Protein AF-A0A7X7IC60-F1 (afdb_monomer_lite)

Radius of gyration: 21.08 Å; chains: 1; bounding box: 49×36×54 Å

Sequence (172 aa):
EGDYGSDLLDWDLIYDSDELTVDLAQLDYLDEALQGDSDEVIHIIARDDNGVLYHKKYYPNRDIAYVVFEAEAALEEAESLSLYNDTPADLWFLYLATDEMVHEKNFGNDLLRDGIWEMKEAFTFKVSPALVEDNQVLHLYAYDYLDNEYHKEWKVSDGWTLTFNTDDLSTQ

pLDDT: mean 79.79, std 13.1, range [35.88, 98.06]

Foldseek 3Di:
DDDPDDDQQVPHDADPPRDDDGDCVVVVVCPQQLPLPHQDWDWDWDADPVGDIFIDIDRNNPDDPDDDRDPVVQQVPFDKAKEFEQAPAKWQFKFKAFPVCVVVVNRDDTPQHRHIRGHGDMDMDGDGVVVQVVQGWMWMWTAGPVRFIFIDIDGCVVDRYYYTYPVRGDDD

Secondary structure (DSSP, 8-state):
-------SSTT----TT------GGG-GGGTTTTSTT----EEEEEE-TT-PEEEEEE-TTTS-S-----THHHHTTPPEEEEEE-SSS-EEEEEEEEHHHHHHT---S-SSTT--B-TT-EEEEEPPHHHHHTT--EEEEEEETT--EEEEEE-GGG-SEEEE-GGGB---

Structure (mmCIF, N/CA/C/O backbone):
data_AF-A0A7X7IC60-F1
#
_entry.id   AF-A0A7X7IC60-F1
#
loop_
_atom_site.group_PDB
_atom_site.id
_atom_site.type_symbol
_atom_site.label_atom_id
_atom_site.label_alt_id
_atom_site.label_comp_id
_atom_site.label_asym_id
_atom_site.label_entity_id
_atom_site.label_seq_id
_atom_site.pdbx_PDB_ins_code
_atom_site.Cartn_x
_atom_site.Cartn_y
_atom_site.Cartn_z
_atom_site.occupancy
_atom_site.B_iso_or_equiv
_atom_site.auth_seq_id
_atom_site.auth_comp_id
_atom_site.auth_asym_id
_atom_site.auth_atom_id
_atom_site.pdbx_PDB_model_num
ATOM 1 N N . GLU A 1 1 ? 8.340 -22.092 -25.909 1.00 35.88 1 GLU A N 1
ATOM 2 C CA . GLU A 1 1 ? 8.649 -21.055 -24.908 1.00 35.88 1 GLU A CA 1
ATOM 3 C C . GLU A 1 1 ? 9.720 -20.158 -25.503 1.00 35.88 1 GLU A C 1
ATOM 5 O O . GLU A 1 1 ? 10.547 -20.671 -26.251 1.00 35.88 1 GLU A O 1
ATOM 10 N N . GLY A 1 2 ? 9.598 -18.842 -25.330 1.00 37.34 2 GLY A N 1
ATOM 11 C CA . GLY A 1 2 ? 10.554 -17.874 -25.873 1.00 37.34 2 GLY A CA 1
ATOM 12 C C . GLY A 1 2 ? 11.778 -17.764 -24.970 1.00 37.34 2 GLY A C 1
ATOM 13 O O . GLY A 1 2 ? 11.648 -17.893 -23.758 1.00 37.34 2 GLY A O 1
ATOM 14 N N . ASP A 1 3 ? 12.944 -17.563 -25.573 1.00 54.53 3 ASP A N 1
ATOM 15 C CA . ASP A 1 3 ? 14.186 -17.240 -24.873 1.00 54.53 3 ASP A CA 1
ATOM 16 C C . ASP A 1 3 ? 14.167 -15.742 -24.516 1.00 54.53 3 ASP A C 1
ATOM 18 O O . ASP A 1 3 ? 13.967 -14.909 -25.405 1.00 54.53 3 ASP A O 1
ATOM 22 N N . TYR A 1 4 ? 14.287 -15.408 -23.227 1.00 60.25 4 TYR A N 1
ATOM 23 C CA . TYR A 1 4 ? 14.265 -14.027 -22.719 1.00 60.25 4 TYR A CA 1
ATOM 24 C C . TYR A 1 4 ? 15.668 -13.399 -22.629 1.00 60.25 4 TYR A C 1
ATOM 26 O O . TYR A 1 4 ? 15.793 -12.264 -22.172 1.00 60.25 4 TYR A O 1
ATOM 34 N N . GLY A 1 5 ? 16.708 -14.098 -23.099 1.00 70.50 5 GLY A N 1
ATOM 35 C CA . GLY A 1 5 ? 18.098 -13.654 -23.007 1.00 70.50 5 GLY A CA 1
ATOM 36 C C . GLY A 1 5 ? 18.781 -14.134 -21.725 1.00 70.50 5 GLY A C 1
ATOM 37 O O . GLY A 1 5 ? 18.382 -15.140 -21.140 1.00 70.50 5 GLY A O 1
ATOM 38 N N . SER A 1 6 ? 19.843 -13.438 -21.306 1.00 75.56 6 SER A N 1
ATOM 39 C CA . SER A 1 6 ? 20.612 -13.818 -20.116 1.00 75.56 6 SER A CA 1
ATOM 40 C C . SER A 1 6 ? 19.859 -13.543 -18.819 1.00 75.56 6 SER A C 1
ATOM 42 O O . SER A 1 6 ? 19.319 -12.454 -18.624 1.00 75.56 6 SER A O 1
ATOM 44 N N . ASP A 1 7 ? 19.905 -14.514 -17.910 1.00 75.81 7 ASP A N 1
ATOM 45 C CA . ASP A 1 7 ? 19.483 -14.339 -16.526 1.00 75.81 7 ASP A CA 1
ATOM 46 C C . ASP A 1 7 ? 20.496 -13.452 -15.787 1.00 75.81 7 ASP A C 1
ATOM 48 O O . ASP A 1 7 ? 21.680 -13.782 -15.705 1.00 75.81 7 ASP A O 1
ATOM 52 N N . LEU A 1 8 ? 20.029 -12.298 -15.309 1.00 79.56 8 LEU A N 1
ATOM 53 C CA . LEU A 1 8 ? 20.846 -11.312 -14.596 1.00 79.56 8 LEU A CA 1
ATOM 54 C C . LEU A 1 8 ? 20.832 -11.516 -13.077 1.00 79.56 8 LEU A C 1
ATOM 56 O O . LEU A 1 8 ? 21.622 -10.880 -12.383 1.00 79.56 8 LEU A O 1
ATOM 60 N N . LEU A 1 9 ? 19.922 -12.355 -12.575 1.00 74.62 9 LEU A N 1
ATOM 61 C CA . LEU A 1 9 ? 19.774 -12.674 -11.158 1.00 74.62 9 LEU A CA 1
ATOM 62 C C . LEU A 1 9 ? 20.496 -13.976 -10.802 1.00 74.62 9 LEU A C 1
ATOM 64 O O . LEU A 1 9 ? 20.958 -14.126 -9.677 1.00 74.62 9 LEU A O 1
ATOM 68 N N . ASP A 1 10 ? 20.612 -14.905 -11.755 1.00 73.94 10 ASP A N 1
ATOM 69 C CA . ASP A 1 10 ? 21.098 -16.270 -11.527 1.00 73.94 10 ASP A CA 1
ATOM 70 C C . ASP A 1 10 ? 20.309 -16.944 -10.389 1.00 73.94 10 ASP A C 1
ATOM 72 O O . ASP A 1 10 ? 19.211 -17.455 -10.608 1.00 73.94 10 ASP A O 1
ATOM 76 N N . TRP A 1 11 ? 20.849 -16.971 -9.165 1.00 71.88 11 TRP A N 1
ATOM 77 C CA . TRP A 1 11 ? 20.187 -17.555 -7.987 1.00 71.88 11 TRP A CA 1
ATOM 78 C C . TRP A 1 11 ? 19.744 -16.503 -6.964 1.00 71.88 11 TRP A C 1
ATOM 80 O O 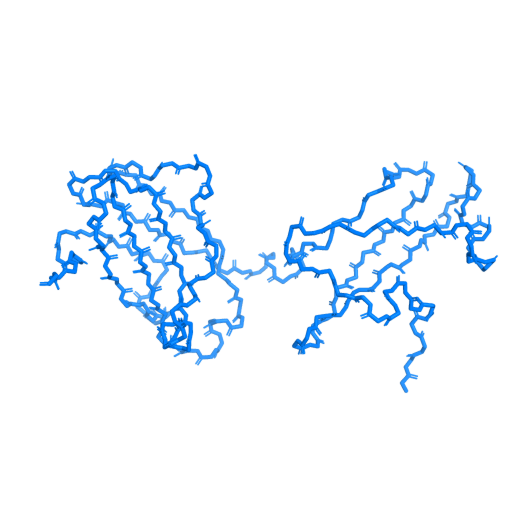. TRP A 1 11 ? 19.167 -16.862 -5.933 1.00 71.88 11 TRP A O 1
ATOM 90 N N . ASP A 1 12 ? 20.031 -15.229 -7.221 1.00 73.81 12 ASP A N 1
ATOM 91 C CA . ASP A 1 12 ? 19.692 -14.128 -6.333 1.00 73.81 12 ASP A CA 1
ATOM 92 C C . ASP A 1 12 ? 18.219 -13.724 -6.489 1.00 73.81 12 ASP A C 1
ATOM 94 O O . ASP A 1 12 ? 17.603 -13.851 -7.547 1.00 73.81 12 ASP A O 1
ATOM 98 N N . LEU A 1 13 ? 17.641 -13.221 -5.399 1.00 76.88 13 LEU A N 1
ATOM 99 C CA . LEU A 1 13 ? 16.302 -12.644 -5.371 1.00 76.88 13 LEU A CA 1
ATOM 100 C C . LEU A 1 13 ? 16.423 -11.202 -4.881 1.00 76.88 13 LEU A C 1
ATOM 102 O O . LEU A 1 13 ? 17.088 -10.955 -3.875 1.00 76.88 13 LEU A O 1
ATOM 106 N N . ILE A 1 14 ? 15.781 -10.265 -5.576 1.00 77.94 14 ILE A N 1
ATOM 107 C CA . ILE A 1 14 ? 15.690 -8.871 -5.134 1.00 77.94 14 ILE A CA 1
ATOM 108 C C . ILE A 1 14 ? 14.391 -8.736 -4.340 1.00 77.94 14 ILE A C 1
ATOM 110 O O . ILE A 1 14 ? 13.312 -8.936 -4.900 1.00 77.94 14 ILE A O 1
ATOM 114 N N . TYR A 1 15 ? 14.493 -8.445 -3.044 1.00 71.94 15 TYR A N 1
ATOM 115 C CA . TYR A 1 15 ? 13.325 -8.175 -2.205 1.00 71.94 15 TYR A CA 1
ATOM 116 C C . TYR A 1 15 ? 12.860 -6.722 -2.366 1.00 71.94 15 TYR A C 1
ATOM 118 O O . TYR A 1 15 ? 13.542 -5.892 -2.967 1.00 71.94 15 TYR A O 1
ATOM 126 N N . ASP A 1 16 ? 11.675 -6.405 -1.843 1.00 71.50 16 ASP A N 1
ATOM 127 C CA . ASP A 1 16 ? 11.174 -5.029 -1.847 1.00 71.50 16 ASP A CA 1
ATOM 128 C C . ASP A 1 16 ? 12.200 -4.073 -1.218 1.00 71.50 16 ASP A C 1
ATOM 130 O O . ASP A 1 16 ? 12.785 -4.378 -0.178 1.00 71.50 16 ASP A O 1
ATOM 134 N N . SER A 1 17 ? 12.414 -2.921 -1.856 1.00 65.38 17 SER A N 1
ATOM 135 C CA . SER A 1 17 ? 13.440 -1.914 -1.526 1.00 65.38 17 SER A CA 1
ATOM 136 C C . SER A 1 17 ? 14.918 -2.340 -1.621 1.00 65.38 17 SER A C 1
ATOM 138 O O . SER A 1 17 ? 15.788 -1.500 -1.377 1.00 65.38 17 SER A O 1
ATOM 140 N N . ASP A 1 18 ? 15.221 -3.578 -2.027 1.00 78.75 18 ASP A N 1
ATOM 141 C CA . ASP A 1 18 ? 16.594 -3.999 -2.320 1.00 78.75 18 ASP A CA 1
ATOM 142 C C . ASP A 1 18 ? 17.035 -3.558 -3.723 1.00 78.75 18 ASP A C 1
ATOM 144 O O . ASP A 1 18 ? 16.238 -3.356 -4.643 1.00 78.75 18 ASP A O 1
ATOM 148 N N . GLU A 1 19 ? 18.350 -3.448 -3.904 1.00 81.38 19 GLU A N 1
ATOM 149 C CA . GLU A 1 19 ? 18.969 -3.087 -5.175 1.00 81.38 19 GLU A CA 1
ATOM 150 C C . GLU A 1 19 ? 19.996 -4.141 -5.586 1.00 81.38 19 GLU A C 1
ATOM 152 O O . GLU A 1 19 ? 20.824 -4.576 -4.782 1.00 81.38 19 GLU A O 1
ATOM 157 N N . LEU A 1 20 ? 20.002 -4.495 -6.872 1.00 84.94 20 LEU A N 1
ATOM 158 C CA . LEU A 1 20 ? 21.065 -5.289 -7.479 1.00 84.94 20 LEU A CA 1
ATOM 159 C C . LEU A 1 20 ? 21.813 -4.449 -8.510 1.00 84.94 20 LEU A C 1
ATOM 161 O O . LEU A 1 20 ? 21.219 -3.886 -9.429 1.00 84.94 20 LEU A O 1
ATOM 165 N N . THR A 1 21 ? 23.139 -4.396 -8.387 1.00 86.06 21 THR A N 1
ATOM 166 C CA . THR A 1 21 ? 23.997 -3.802 -9.417 1.00 86.06 21 THR A CA 1
ATOM 167 C C . THR A 1 21 ? 24.430 -4.880 -10.400 1.00 86.06 21 THR A C 1
ATOM 169 O O . THR A 1 21 ? 25.088 -5.840 -10.009 1.00 86.06 21 THR A O 1
ATOM 172 N N . VAL A 1 22 ? 24.115 -4.685 -11.679 1.00 81.88 22 VAL A N 1
ATOM 173 C CA . VAL A 1 22 ? 24.504 -5.589 -12.768 1.00 81.88 22 VAL A CA 1
ATOM 174 C C . VAL A 1 22 ? 25.490 -4.879 -13.688 1.00 81.88 22 VAL A C 1
ATOM 176 O O . VAL A 1 22 ? 25.263 -3.742 -14.103 1.00 81.88 22 VAL A O 1
ATOM 179 N N . ASP A 1 23 ? 26.581 -5.558 -14.032 1.00 85.31 23 ASP A N 1
ATOM 180 C CA . ASP A 1 23 ? 27.558 -5.066 -15.000 1.00 85.31 23 ASP A CA 1
ATOM 181 C C . ASP A 1 23 ? 27.179 -5.523 -16.416 1.00 85.31 23 ASP A C 1
ATOM 183 O O . ASP A 1 23 ? 27.566 -6.602 -16.870 1.00 85.31 23 ASP A O 1
ATOM 187 N N . LEU A 1 24 ? 26.396 -4.697 -17.119 1.00 80.25 24 LEU A N 1
ATOM 188 C CA . LEU A 1 24 ? 25.923 -5.006 -18.474 1.00 80.25 24 LEU A CA 1
ATOM 189 C C . LEU A 1 24 ? 27.067 -5.168 -19.488 1.00 80.25 24 LEU A C 1
ATOM 191 O O . LEU A 1 24 ? 26.867 -5.814 -20.512 1.00 80.25 24 LEU A O 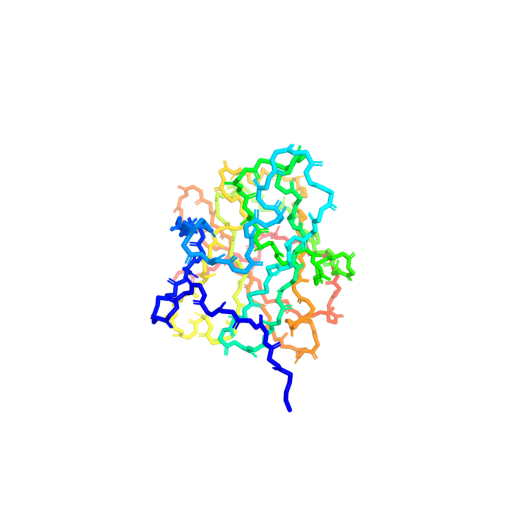1
ATOM 195 N N . ALA A 1 25 ? 28.263 -4.636 -19.208 1.00 82.44 25 ALA A N 1
ATOM 196 C CA . ALA A 1 25 ? 29.423 -4.774 -20.089 1.00 82.44 25 ALA A CA 1
ATOM 197 C C . ALA A 1 25 ? 30.005 -6.200 -20.111 1.00 82.44 25 ALA A C 1
ATOM 199 O O . ALA A 1 25 ? 30.866 -6.495 -20.933 1.00 82.44 25 ALA A O 1
ATOM 200 N N . GLN A 1 26 ? 29.554 -7.091 -19.221 1.00 81.31 26 GLN A N 1
ATOM 201 C CA . GLN A 1 26 ? 29.911 -8.516 -19.253 1.00 81.31 26 GLN A CA 1
ATOM 202 C C . GLN A 1 26 ? 29.049 -9.325 -20.231 1.00 81.31 26 GLN A C 1
ATOM 204 O O . GLN A 1 26 ? 29.271 -10.522 -20.413 1.00 81.31 26 GLN A O 1
ATOM 209 N N . LEU A 1 27 ? 28.049 -8.690 -20.846 1.00 74.62 27 LEU A N 1
ATOM 210 C CA . LEU A 1 27 ? 27.135 -9.305 -21.794 1.00 74.62 27 LEU A CA 1
ATOM 211 C C . LEU A 1 27 ? 27.531 -8.869 -23.206 1.00 74.62 27 LEU A C 1
ATOM 213 O O . LEU A 1 27 ? 26.986 -7.899 -23.720 1.00 74.62 27 LEU A O 1
ATOM 217 N N . ASP A 1 28 ? 28.446 -9.610 -23.843 1.00 79.81 28 ASP A N 1
ATOM 218 C CA . ASP A 1 28 ? 29.034 -9.275 -25.159 1.00 79.81 28 ASP A CA 1
ATOM 219 C C . ASP A 1 28 ? 27.989 -8.914 -26.240 1.00 79.81 28 ASP A C 1
ATOM 221 O O . ASP A 1 28 ? 28.255 -8.147 -27.162 1.00 79.81 28 ASP A O 1
ATOM 225 N N . TYR A 1 29 ? 26.771 -9.459 -26.154 1.00 74.25 29 TYR A N 1
ATOM 226 C CA . TYR A 1 29 ? 25.692 -9.169 -27.106 1.00 74.25 29 TYR A CA 1
ATOM 227 C C . TYR A 1 29 ? 25.051 -7.780 -26.930 1.00 74.25 29 TYR A C 1
ATOM 229 O O . TYR A 1 29 ? 24.257 -7.378 -27.778 1.00 74.25 29 TYR A O 1
ATOM 237 N N . LEU A 1 30 ? 25.362 -7.059 -25.849 1.00 76.94 30 LEU A N 1
ATOM 238 C CA . LEU A 1 30 ? 24.922 -5.686 -25.588 1.00 76.94 30 LEU A CA 1
ATOM 239 C C . LEU A 1 30 ? 25.973 -4.640 -25.986 1.00 76.94 30 LEU A C 1
ATOM 241 O O . LEU A 1 30 ? 25.696 -3.448 -25.863 1.00 76.94 30 LEU A O 1
ATOM 245 N N . ASP A 1 31 ? 27.145 -5.050 -26.482 1.00 81.31 31 ASP A N 1
ATOM 246 C CA . ASP A 1 31 ? 28.251 -4.145 -26.824 1.00 81.31 31 ASP A CA 1
ATOM 247 C C . ASP A 1 31 ? 27.825 -3.010 -27.763 1.00 81.31 31 ASP A C 1
ATOM 249 O O . ASP A 1 31 ? 28.260 -1.875 -27.588 1.00 81.31 31 ASP A O 1
ATOM 253 N N . GLU A 1 32 ? 26.971 -3.293 -28.750 1.00 76.94 32 GLU A N 1
ATOM 254 C CA . GLU A 1 32 ? 26.455 -2.287 -29.689 1.00 76.94 32 GLU A CA 1
ATOM 255 C C . GLU A 1 32 ? 25.464 -1.325 -29.012 1.00 76.94 32 GLU A C 1
ATOM 257 O O . GLU A 1 32 ? 25.523 -0.116 -29.247 1.00 76.94 32 GLU A O 1
ATOM 262 N N . ALA A 1 33 ? 24.616 -1.818 -28.105 1.00 76.00 33 ALA A N 1
ATOM 263 C CA . ALA A 1 33 ? 23.644 -1.006 -27.374 1.00 76.00 33 ALA A CA 1
ATOM 264 C C . ALA A 1 33 ? 24.283 -0.093 -26.320 1.00 76.00 33 ALA A C 1
ATOM 266 O O . ALA A 1 33 ? 23.773 0.990 -26.040 1.00 76.00 33 ALA A O 1
ATOM 267 N N . LEU A 1 34 ? 25.411 -0.513 -25.742 1.00 81.75 34 LEU A N 1
ATOM 268 C CA . LEU A 1 34 ? 26.131 0.237 -24.711 1.00 81.75 34 LEU A CA 1
ATOM 269 C C . LEU A 1 34 ? 27.077 1.309 -25.281 1.00 81.75 34 LEU A C 1
ATOM 271 O O . LEU A 1 34 ? 27.675 2.069 -24.514 1.00 81.75 34 LEU A O 1
ATOM 275 N N . GLN A 1 35 ? 27.218 1.417 -26.609 1.00 83.50 35 GLN A N 1
ATOM 276 C CA . GLN A 1 35 ? 27.962 2.525 -27.216 1.00 83.50 35 GLN A CA 1
ATOM 277 C C . GLN A 1 35 ? 27.229 3.845 -26.960 1.00 83.50 35 GLN A C 1
ATOM 279 O O . GLN A 1 35 ? 26.024 3.956 -27.163 1.00 83.50 35 GLN A O 1
ATOM 284 N N . GLY A 1 36 ? 27.961 4.869 -26.512 1.00 72.81 36 GLY A N 1
ATOM 285 C CA . GLY A 1 36 ? 27.371 6.121 -26.017 1.00 72.81 36 GLY A CA 1
ATOM 286 C C . GLY A 1 36 ? 26.559 6.933 -27.038 1.00 72.81 36 GLY A C 1
ATOM 287 O O . GLY A 1 36 ? 25.883 7.882 -26.649 1.00 72.81 36 GLY A O 1
ATOM 288 N N . ASP A 1 37 ? 26.618 6.592 -28.325 1.00 81.31 37 ASP A N 1
ATOM 289 C CA . ASP A 1 37 ? 25.829 7.173 -29.415 1.00 81.31 37 ASP A CA 1
ATOM 290 C C . ASP A 1 37 ? 24.781 6.211 -30.009 1.00 81.31 37 ASP A C 1
ATOM 292 O O . ASP A 1 37 ? 24.057 6.597 -30.928 1.00 81.31 37 ASP A O 1
ATOM 296 N N . SER A 1 38 ? 24.653 4.995 -29.473 1.00 80.31 38 SER A N 1
ATOM 297 C CA . SER A 1 38 ? 23.691 3.989 -29.926 1.00 80.31 38 SER A CA 1
ATOM 298 C C . SER A 1 38 ? 22.266 4.326 -29.493 1.00 80.31 38 SER A C 1
ATOM 300 O O . SER A 1 38 ? 22.020 4.636 -28.332 1.00 80.31 38 SER A O 1
ATOM 302 N N . ASP A 1 39 ? 21.312 4.240 -30.423 1.00 81.06 39 ASP A N 1
ATOM 303 C CA . ASP A 1 39 ? 19.872 4.396 -30.158 1.00 81.06 39 ASP A CA 1
ATOM 304 C C . ASP A 1 39 ? 19.174 3.054 -29.860 1.00 81.06 39 ASP A C 1
ATOM 306 O O . ASP A 1 39 ? 17.940 2.976 -29.842 1.00 81.06 39 ASP A O 1
ATOM 310 N N . GLU A 1 40 ? 19.944 1.982 -29.664 1.00 77.88 40 GLU A N 1
ATOM 311 C CA . GLU A 1 40 ? 19.391 0.673 -29.340 1.00 77.88 40 GLU A CA 1
ATOM 312 C C . GLU A 1 40 ? 18.756 0.635 -27.948 1.00 77.88 40 GLU A C 1
ATOM 314 O O . GLU A 1 40 ? 19.106 1.378 -27.030 1.00 77.88 40 GLU A O 1
ATOM 319 N N . VAL A 1 41 ? 17.770 -0.251 -27.809 1.00 78.50 41 VAL A N 1
ATOM 320 C CA . VAL A 1 41 ? 16.958 -0.378 -26.602 1.00 78.50 41 VAL A CA 1
ATOM 321 C C . VAL A 1 41 ? 17.266 -1.702 -25.938 1.00 78.50 41 VAL A C 1
ATOM 323 O O . VAL A 1 41 ? 17.094 -2.759 -26.544 1.00 78.50 41 VAL A O 1
ATOM 326 N N . ILE A 1 42 ? 17.635 -1.648 -24.664 1.00 77.06 42 ILE A N 1
ATOM 327 C CA . ILE A 1 42 ? 17.767 -2.834 -23.828 1.00 77.06 42 ILE A CA 1
ATOM 328 C C . ILE A 1 42 ? 16.401 -3.113 -23.201 1.00 77.06 42 ILE A C 1
ATOM 330 O O . ILE A 1 42 ? 15.782 -2.247 -22.581 1.00 77.06 42 ILE A O 1
ATOM 334 N N . HIS A 1 43 ? 15.897 -4.327 -23.397 1.00 76.19 43 HIS A N 1
ATOM 335 C CA . HIS A 1 43 ? 14.651 -4.784 -22.794 1.00 76.19 43 HIS A CA 1
ATOM 336 C C . HIS A 1 43 ? 14.985 -5.570 -21.530 1.00 76.19 43 HIS A C 1
ATOM 338 O O . HIS A 1 43 ? 15.588 -6.634 -21.621 1.00 76.19 43 HIS A O 1
ATOM 344 N N . ILE A 1 44 ? 14.583 -5.057 -20.370 1.00 77.69 44 ILE A N 1
ATOM 345 C CA . ILE A 1 44 ? 14.789 -5.729 -19.086 1.00 77.69 44 ILE A CA 1
ATOM 346 C C . ILE A 1 44 ? 13.451 -6.309 -18.642 1.00 77.69 44 ILE A C 1
ATOM 348 O O . ILE A 1 44 ? 12.435 -5.606 -18.616 1.00 77.69 44 ILE A O 1
ATOM 352 N N . ILE A 1 45 ? 13.449 -7.605 -18.349 1.00 73.00 45 ILE A N 1
ATOM 353 C CA . ILE A 1 45 ? 12.270 -8.356 -17.929 1.00 73.00 45 ILE A CA 1
ATOM 354 C C . ILE A 1 45 ? 12.546 -8.903 -16.533 1.00 73.00 45 ILE A C 1
ATOM 356 O O . ILE A 1 45 ? 13.579 -9.531 -16.323 1.00 73.00 45 ILE A O 1
ATOM 360 N N . ALA A 1 46 ? 11.627 -8.676 -15.601 1.00 78.75 46 ALA A N 1
ATOM 361 C CA . ALA A 1 46 ? 11.653 -9.286 -14.276 1.00 78.75 46 ALA A CA 1
ATOM 362 C C . ALA A 1 46 ? 10.429 -10.188 -14.105 1.00 78.75 46 ALA A C 1
ATOM 364 O O . ALA A 1 46 ? 9.384 -9.945 -14.712 1.00 78.75 46 ALA A O 1
ATOM 365 N N . ARG A 1 47 ? 10.560 -11.237 -13.294 1.00 72.81 47 ARG A N 1
ATOM 366 C CA . ARG A 1 47 ? 9.471 -12.155 -12.963 1.00 72.81 47 ARG A CA 1
ATOM 367 C C . ARG A 1 47 ? 9.407 -12.327 -11.454 1.00 72.81 47 ARG A C 1
ATOM 369 O O . ARG A 1 47 ? 10.432 -12.642 -10.861 1.00 72.81 47 ARG A O 1
ATOM 376 N N . ASP A 1 48 ? 8.232 -12.145 -10.867 1.00 78.38 48 ASP A N 1
ATOM 377 C CA . ASP A 1 48 ? 8.038 -12.430 -9.444 1.00 78.38 48 ASP A CA 1
ATOM 378 C C . ASP A 1 48 ? 7.739 -13.920 -9.180 1.00 78.38 48 ASP A C 1
ATOM 380 O O . ASP A 1 48 ? 7.606 -14.744 -10.097 1.00 78.38 48 ASP A O 1
ATOM 384 N N . ASP A 1 49 ? 7.649 -14.273 -7.902 1.00 74.12 49 ASP A N 1
ATOM 385 C CA . ASP A 1 49 ? 7.326 -15.616 -7.413 1.00 74.12 49 ASP A CA 1
ATOM 386 C C . ASP A 1 49 ? 5.912 -16.083 -7.806 1.00 74.12 49 ASP A C 1
ATOM 388 O O . ASP A 1 49 ? 5.689 -17.279 -8.018 1.00 74.12 49 ASP A O 1
ATOM 392 N N . ASN A 1 50 ? 4.987 -15.144 -8.007 1.00 70.25 50 ASN A N 1
ATOM 393 C CA . ASN A 1 50 ? 3.634 -15.378 -8.518 1.00 70.25 50 ASN A CA 1
ATOM 394 C C . ASN A 1 50 ? 3.584 -15.557 -10.047 1.00 70.25 50 ASN A C 1
ATOM 396 O O . ASN A 1 50 ? 2.563 -15.955 -10.614 1.00 70.25 50 ASN A O 1
ATOM 400 N N . GLY A 1 51 ? 4.699 -15.316 -10.736 1.00 64.38 51 GLY A N 1
ATOM 401 C CA . GLY A 1 51 ? 4.837 -15.437 -12.179 1.00 64.38 51 GLY A CA 1
ATOM 402 C C . GLY A 1 51 ? 4.361 -14.233 -12.990 1.00 64.38 51 GLY A C 1
ATOM 403 O O . GLY A 1 51 ? 4.241 -14.355 -14.213 1.00 64.38 51 GLY A O 1
ATOM 404 N N . VAL A 1 52 ? 4.133 -13.091 -12.347 1.00 68.19 52 VAL A N 1
ATOM 405 C CA . VAL A 1 52 ? 3.910 -11.798 -12.997 1.00 68.19 52 VAL A CA 1
ATOM 406 C C . VAL A 1 52 ? 5.197 -11.363 -13.686 1.00 68.19 52 VAL A C 1
ATOM 408 O O . VAL A 1 52 ? 6.285 -11.451 -13.123 1.00 68.19 52 VAL A O 1
ATOM 411 N N . LEU A 1 53 ? 5.071 -10.901 -14.930 1.00 63.34 53 LEU A N 1
ATOM 412 C CA . LEU A 1 53 ? 6.183 -10.379 -15.716 1.00 63.34 53 LEU A CA 1
ATOM 413 C C . LEU A 1 53 ? 6.141 -8.856 -15.731 1.00 63.34 53 LEU A C 1
ATOM 415 O O . LEU A 1 53 ? 5.148 -8.254 -16.137 1.00 63.34 53 LEU A O 1
ATOM 419 N N . TYR A 1 54 ? 7.262 -8.247 -15.381 1.00 70.75 54 TYR A N 1
ATOM 420 C CA . TYR A 1 54 ? 7.504 -6.822 -15.511 1.00 70.75 54 TYR A CA 1
ATOM 421 C C . TYR A 1 54 ? 8.417 -6.593 -16.707 1.00 70.75 54 TYR A C 1
ATOM 423 O O . TYR A 1 54 ? 9.373 -7.336 -16.917 1.00 70.75 54 TYR A O 1
ATOM 431 N N . HIS A 1 55 ? 8.143 -5.560 -17.501 1.00 75.06 55 HIS A N 1
ATOM 432 C CA . HIS A 1 55 ? 8.956 -5.206 -18.662 1.00 75.06 55 HIS A CA 1
ATOM 433 C C . HIS A 1 55 ? 9.287 -3.720 -18.639 1.00 75.06 55 HIS A C 1
ATOM 435 O O . HIS A 1 55 ? 8.395 -2.878 -18.552 1.00 75.06 55 HIS A O 1
ATOM 441 N N . LYS A 1 56 ? 10.574 -3.398 -18.764 1.00 76.31 56 LYS A N 1
ATOM 442 C CA . LYS A 1 56 ? 11.057 -2.025 -18.879 1.00 76.31 56 LYS A CA 1
ATOM 443 C C . LYS A 1 56 ? 12.008 -1.900 -20.062 1.00 76.31 56 LYS A C 1
ATOM 445 O O . LYS A 1 56 ? 12.770 -2.813 -20.382 1.00 76.31 56 LYS A O 1
ATOM 450 N N . LYS A 1 57 ? 11.926 -0.764 -20.749 1.00 80.88 57 LYS A N 1
ATOM 451 C CA . LYS A 1 57 ? 12.880 -0.372 -21.789 1.00 80.88 57 LYS A CA 1
ATOM 452 C C . LYS A 1 57 ? 13.918 0.540 -21.155 1.00 80.88 57 LYS A C 1
ATOM 454 O O . LYS A 1 57 ? 13.532 1.483 -20.471 1.00 80.88 57 LYS A O 1
ATOM 459 N N . TYR A 1 58 ? 15.185 0.253 -21.405 1.00 80.25 58 TYR A N 1
ATOM 460 C CA . TYR A 1 58 ? 16.324 1.048 -20.976 1.00 80.25 58 TYR A CA 1
ATOM 461 C C . TYR A 1 58 ? 17.088 1.538 -22.209 1.00 80.25 58 TYR A C 1
ATOM 463 O O . TYR A 1 58 ? 17.412 0.742 -23.094 1.00 80.25 58 TYR A O 1
ATOM 471 N N . TYR A 1 59 ? 17.337 2.844 -22.277 1.00 86.19 59 TYR A N 1
ATOM 472 C CA . TYR A 1 59 ? 18.060 3.512 -23.359 1.00 86.19 59 TYR A CA 1
ATOM 473 C C . TYR A 1 59 ? 19.425 3.982 -22.833 1.00 86.19 59 TYR A C 1
ATOM 475 O O . TYR A 1 59 ? 19.494 5.054 -22.227 1.00 86.19 59 TYR A O 1
ATOM 483 N N . PRO A 1 60 ? 20.524 3.236 -23.057 1.00 83.62 60 PRO A N 1
ATOM 484 C CA . PRO A 1 60 ? 21.823 3.521 -22.434 1.00 83.62 60 PRO A CA 1
ATOM 485 C C . PRO A 1 60 ? 22.365 4.931 -22.699 1.00 83.62 60 PRO A C 1
ATOM 487 O O . PRO A 1 60 ? 23.049 5.508 -21.857 1.00 83.62 60 PRO A O 1
ATOM 490 N N . ASN A 1 61 ? 22.037 5.511 -23.857 1.00 84.12 61 ASN A N 1
ATOM 491 C CA . ASN A 1 61 ? 22.484 6.847 -24.254 1.00 84.12 61 ASN A CA 1
ATOM 492 C C . ASN A 1 61 ? 21.631 8.004 -23.689 1.00 84.12 61 ASN A C 1
ATOM 494 O O . ASN A 1 61 ? 21.997 9.170 -23.861 1.00 84.12 61 ASN A O 1
ATOM 498 N N . ARG A 1 62 ? 20.487 7.715 -23.055 1.00 82.94 62 ARG A N 1
ATOM 499 C CA . ARG A 1 62 ? 19.500 8.715 -22.594 1.00 82.94 62 ARG A CA 1
ATOM 500 C C . ARG A 1 62 ? 19.142 8.573 -21.120 1.00 82.94 62 ARG A C 1
ATOM 502 O O . ARG A 1 62 ? 18.939 9.587 -20.453 1.00 82.94 62 ARG A O 1
ATOM 509 N N . ASP A 1 63 ? 19.048 7.344 -20.634 1.00 82.62 63 ASP A N 1
ATOM 510 C CA . ASP A 1 63 ? 18.559 7.030 -19.301 1.00 82.62 63 ASP A CA 1
ATOM 511 C C . ASP A 1 63 ? 19.704 6.986 -18.286 1.00 82.62 63 ASP A C 1
ATOM 513 O O . ASP A 1 63 ? 20.834 6.590 -18.582 1.00 82.62 63 ASP A O 1
ATOM 517 N N . ILE A 1 64 ? 19.398 7.349 -17.041 1.00 80.75 64 ILE A N 1
ATOM 518 C CA . ILE A 1 64 ? 20.292 7.069 -15.915 1.00 80.75 64 ILE A CA 1
ATOM 519 C C . ILE A 1 64 ? 20.426 5.550 -15.736 1.00 80.75 64 ILE A C 1
ATOM 521 O O . ILE A 1 64 ? 19.461 4.823 -15.955 1.00 80.75 64 ILE A O 1
ATOM 525 N N . ALA A 1 65 ? 21.604 5.061 -15.335 1.00 81.31 65 ALA A N 1
ATOM 526 C CA . ALA A 1 65 ? 21.880 3.635 -15.117 1.00 81.31 65 ALA A CA 1
ATOM 527 C C . ALA A 1 65 ? 21.210 3.102 -13.832 1.00 81.31 65 ALA A C 1
ATOM 529 O O . ALA A 1 65 ? 21.877 2.682 -12.890 1.00 81.31 65 ALA A O 1
ATOM 530 N N . TYR A 1 66 ? 19.883 3.199 -13.777 1.00 77.44 66 TYR A N 1
ATOM 531 C CA . TYR A 1 66 ? 19.044 2.788 -12.664 1.00 77.44 66 TYR A CA 1
ATOM 532 C C . TYR A 1 66 ? 17.650 2.444 -13.193 1.00 77.44 66 TYR A C 1
ATOM 534 O O . TYR A 1 66 ? 17.006 3.264 -13.852 1.00 77.44 66 TYR A O 1
ATOM 542 N N . VAL A 1 67 ? 17.189 1.223 -12.927 1.00 75.00 67 VAL A N 1
ATOM 543 C CA . VAL A 1 67 ? 15.912 0.711 -13.431 1.00 75.00 67 VAL A CA 1
ATOM 544 C C . VAL A 1 67 ? 15.088 0.210 -12.260 1.00 75.00 67 VAL A C 1
ATOM 546 O O . VAL A 1 67 ? 15.431 -0.782 -11.632 1.00 75.00 67 VAL A O 1
ATOM 549 N N . VAL A 1 68 ? 13.975 0.892 -12.002 1.00 78.06 68 VAL A N 1
ATOM 550 C CA . VAL A 1 68 ? 12.994 0.471 -10.997 1.00 78.06 68 VAL A CA 1
ATOM 551 C C . VAL A 1 68 ? 11.892 -0.324 -11.682 1.00 78.06 68 VAL A C 1
ATOM 553 O O . VAL A 1 68 ? 11.282 0.169 -12.637 1.00 78.06 68 VAL A O 1
ATOM 556 N N . PHE A 1 69 ? 11.633 -1.539 -11.211 1.00 70.25 69 PHE A N 1
ATOM 557 C CA . PHE A 1 69 ? 10.424 -2.274 -11.560 1.00 70.25 69 PHE A CA 1
ATOM 558 C C . PHE A 1 69 ? 9.338 -1.907 -10.568 1.00 70.25 69 PHE A C 1
ATOM 560 O O . PHE A 1 69 ? 9.220 -2.490 -9.499 1.00 70.25 69 PHE A O 1
ATOM 567 N N . GLU A 1 70 ? 8.563 -0.894 -10.921 1.00 63.00 70 GLU A N 1
ATOM 568 C CA . GLU A 1 70 ? 7.373 -0.557 -10.163 1.00 63.00 70 GLU A CA 1
ATOM 569 C C . GLU A 1 70 ? 6.217 -1.410 -10.687 1.00 63.00 70 GLU A C 1
ATOM 571 O O . GLU A 1 70 ? 6.123 -1.688 -11.888 1.00 63.00 70 GLU A O 1
ATOM 576 N N . ALA A 1 71 ? 5.276 -1.772 -9.816 1.00 56.84 71 ALA A N 1
ATOM 577 C CA . ALA A 1 71 ? 4.006 -2.386 -10.210 1.00 56.84 71 ALA A CA 1
ATOM 578 C C . ALA A 1 71 ? 3.113 -1.463 -11.077 1.00 56.84 71 ALA A C 1
ATOM 580 O O . ALA A 1 71 ? 1.930 -1.731 -11.275 1.00 56.84 71 ALA A O 1
ATOM 581 N N . GLU A 1 72 ? 3.660 -0.372 -11.617 1.00 43.22 72 GLU A N 1
ATOM 582 C CA . GLU A 1 72 ? 2.961 0.690 -12.335 1.00 43.22 72 GLU A CA 1
ATOM 583 C C . GLU A 1 72 ? 2.191 0.202 -13.563 1.00 43.22 72 GLU A C 1
ATOM 585 O O . GLU A 1 72 ? 1.087 0.687 -13.799 1.00 43.22 72 GLU A O 1
ATOM 590 N N . ALA A 1 73 ? 2.672 -0.817 -14.284 1.00 44.69 73 ALA A N 1
ATOM 591 C CA . ALA A 1 73 ? 1.930 -1.365 -15.425 1.00 44.69 73 ALA A CA 1
ATOM 592 C C . ALA A 1 73 ? 0.607 -2.058 -15.023 1.00 44.69 73 ALA A C 1
ATOM 594 O O . ALA A 1 73 ? -0.302 -2.149 -15.842 1.00 44.69 73 ALA A O 1
ATOM 595 N N . ALA A 1 74 ? 0.475 -2.517 -13.772 1.00 47.19 74 ALA A N 1
ATOM 596 C CA . ALA A 1 74 ? -0.769 -3.074 -13.229 1.00 47.19 74 ALA A CA 1
ATOM 597 C C . ALA A 1 74 ? -1.604 -2.033 -12.455 1.00 47.19 74 ALA A C 1
ATOM 599 O O . ALA A 1 74 ? -2.794 -2.240 -12.226 1.00 47.19 74 ALA A O 1
ATOM 600 N N . LEU A 1 75 ? -1.000 -0.906 -12.057 1.00 45.50 75 LEU A N 1
ATOM 601 C CA . LEU A 1 75 ? -1.645 0.124 -11.241 1.00 45.50 75 LEU A CA 1
ATOM 602 C C . LEU A 1 75 ? -2.262 1.273 -12.053 1.00 45.50 75 LEU A C 1
ATOM 604 O O . LEU A 1 75 ? -3.012 2.060 -11.477 1.00 45.50 75 LEU A O 1
ATOM 608 N N . GLU A 1 76 ? -1.987 1.424 -13.353 1.00 46.72 76 GLU A N 1
ATOM 609 C CA . GLU A 1 76 ? -2.642 2.466 -14.174 1.00 46.72 76 GLU A CA 1
ATOM 610 C C . GLU A 1 76 ? -4.177 2.326 -14.195 1.00 46.72 76 GLU A C 1
ATOM 612 O O . GLU A 1 76 ? -4.866 3.338 -14.090 1.00 46.72 76 GLU A O 1
ATOM 617 N N . GLU A 1 77 ? -4.694 1.094 -14.199 1.00 51.88 77 GLU A N 1
ATOM 618 C CA . GLU A 1 77 ? -6.134 0.767 -14.163 1.00 51.88 77 GLU A CA 1
ATOM 619 C C . GLU A 1 77 ? -6.638 0.391 -12.754 1.00 51.88 77 GLU A C 1
ATOM 621 O O . GLU A 1 77 ? -7.803 0.037 -12.577 1.00 51.88 77 GLU A O 1
ATOM 626 N N . ALA A 1 78 ? -5.775 0.440 -11.734 1.00 64.00 78 ALA A N 1
ATOM 627 C CA . ALA A 1 78 ? -6.151 0.067 -10.376 1.00 64.00 78 ALA A CA 1
ATOM 628 C C . ALA A 1 78 ? -7.089 1.102 -9.744 1.00 64.00 78 ALA A C 1
ATOM 630 O O . ALA A 1 78 ? -6.820 2.310 -9.739 1.00 64.00 78 ALA A O 1
ATOM 631 N N . GLU A 1 79 ? -8.175 0.608 -9.156 1.00 76.81 79 GLU A N 1
ATOM 632 C CA . GLU A 1 79 ? -9.124 1.437 -8.426 1.00 76.81 79 GLU A CA 1
ATOM 633 C C . GLU A 1 79 ? -8.491 1.997 -7.138 1.00 76.81 79 GLU A C 1
ATOM 635 O O . GLU A 1 79 ? -7.615 1.398 -6.505 1.00 76.81 79 GLU A O 1
ATOM 640 N N . SER A 1 80 ? -8.899 3.218 -6.783 1.00 83.56 80 SER A N 1
ATOM 641 C CA . SER A 1 80 ? -8.374 3.942 -5.624 1.00 83.56 80 SER A CA 1
ATOM 642 C C . SER A 1 80 ? -9.324 3.816 -4.444 1.00 83.56 80 SER A C 1
ATOM 644 O O . SER A 1 80 ? -10.499 4.162 -4.559 1.00 83.56 80 SER A O 1
ATOM 646 N N . LEU A 1 81 ? -8.805 3.368 -3.302 1.00 85.69 81 LEU A N 1
ATOM 647 C CA . LEU A 1 81 ? -9.536 3.344 -2.041 1.00 85.69 81 LEU A CA 1
ATOM 648 C C . LEU A 1 81 ? -9.277 4.645 -1.288 1.00 85.69 81 LEU A C 1
ATOM 650 O O . LEU A 1 81 ? -8.132 4.978 -0.976 1.00 85.69 81 LEU A O 1
ATOM 654 N N . SER A 1 82 ? -10.350 5.370 -0.982 1.00 93.19 82 SER A N 1
ATOM 655 C CA . SER A 1 82 ? -10.299 6.563 -0.142 1.00 93.19 82 SER A CA 1
ATOM 656 C C . SER A 1 82 ? -10.747 6.233 1.276 1.00 93.19 82 SER A C 1
ATOM 658 O O . SER A 1 82 ? -11.835 5.703 1.499 1.00 93.19 82 SER A O 1
ATOM 660 N N . LEU A 1 83 ? -9.924 6.591 2.250 1.00 94.75 83 LEU A N 1
ATOM 661 C CA . LEU A 1 83 ? -10.207 6.442 3.669 1.00 94.75 83 LEU A CA 1
ATOM 662 C C . LEU A 1 83 ? -10.357 7.830 4.290 1.00 94.75 83 LEU A C 1
ATOM 664 O O . LEU A 1 83 ? -9.580 8.725 3.974 1.00 94.75 83 LEU A O 1
ATOM 668 N N . TYR A 1 84 ? -11.322 8.016 5.191 1.00 98.06 84 TYR A N 1
ATOM 669 C CA . TYR A 1 84 ? -11.500 9.251 5.967 1.00 98.06 84 TYR A CA 1
ATOM 670 C C . TYR A 1 84 ? -11.290 9.009 7.468 1.00 98.06 84 TYR A C 1
ATOM 672 O O . TYR A 1 84 ? -11.892 8.086 8.025 1.00 98.06 84 TYR A O 1
ATOM 680 N N . ASN A 1 85 ? -10.448 9.826 8.112 1.00 97.62 85 ASN A N 1
ATOM 681 C CA . ASN A 1 85 ? -10.133 9.707 9.534 1.00 97.62 85 ASN A CA 1
ATOM 682 C C . ASN A 1 85 ? -11.148 10.514 10.354 1.00 97.62 85 ASN A C 1
ATOM 684 O O . ASN A 1 85 ? -10.985 11.712 10.581 1.00 97.62 85 ASN A O 1
ATOM 688 N N . ASP A 1 86 ? -12.210 9.861 10.813 1.00 97.88 86 ASP A N 1
ATOM 689 C CA . ASP A 1 86 ? -13.171 10.429 11.762 1.00 97.88 86 ASP A CA 1
ATOM 690 C C . ASP A 1 86 ? -12.875 10.022 13.218 1.00 97.88 86 ASP A C 1
ATOM 692 O O . ASP A 1 86 ? -13.661 10.341 14.113 1.00 97.88 86 ASP A O 1
ATOM 696 N N . THR A 1 87 ? -11.739 9.361 13.471 1.00 96.19 87 THR A N 1
ATOM 697 C CA . THR A 1 87 ? -11.286 8.980 14.815 1.00 96.19 87 THR A CA 1
ATOM 698 C C . THR A 1 87 ? -10.907 10.226 15.643 1.00 96.19 87 THR A C 1
ATOM 700 O O . THR A 1 87 ? -10.781 11.331 15.100 1.00 96.19 87 THR A O 1
ATOM 703 N N . PRO A 1 88 ? -10.760 10.106 16.978 1.00 95.12 88 PRO A N 1
ATOM 704 C CA . PRO A 1 88 ? -10.386 11.229 17.834 1.00 95.12 88 PRO A CA 1
ATOM 705 C C . PRO A 1 88 ? -8.865 11.472 17.896 1.00 95.12 88 PRO A C 1
ATOM 707 O O . PRO A 1 88 ? -8.427 12.221 18.772 1.00 95.12 88 PRO A O 1
ATOM 710 N N . ALA A 1 89 ? -8.071 10.828 17.032 1.00 95.25 89 ALA A N 1
ATOM 711 C CA . ALA A 1 89 ? -6.614 10.911 17.026 1.00 95.25 89 ALA A CA 1
ATOM 712 C C . ALA A 1 89 ? -6.038 10.932 15.601 1.00 95.25 89 ALA A C 1
ATOM 714 O O . ALA A 1 89 ? -6.670 10.498 14.635 1.00 95.25 89 ALA A O 1
ATOM 715 N N . ASP A 1 90 ? -4.812 11.435 15.480 1.00 97.31 90 ASP A N 1
ATOM 716 C CA . ASP A 1 90 ? -4.026 11.280 14.260 1.00 97.31 90 ASP A CA 1
ATOM 717 C C . ASP A 1 90 ? -3.493 9.844 14.191 1.00 97.31 90 ASP A C 1
ATOM 719 O O . ASP A 1 90 ? -3.050 9.287 15.202 1.00 97.31 90 ASP A O 1
ATOM 723 N N . LEU A 1 91 ? -3.529 9.252 13.000 1.00 97.00 91 LEU A N 1
ATOM 724 C CA . LEU A 1 91 ? -3.107 7.874 12.766 1.00 97.00 91 LEU A CA 1
ATOM 725 C C . LEU A 1 91 ? -1.692 7.869 12.180 1.00 97.00 91 LEU A C 1
ATOM 727 O O . LEU A 1 91 ? -1.393 8.600 11.238 1.00 97.00 91 LEU A O 1
ATOM 731 N N . TRP A 1 92 ? -0.814 7.081 12.788 1.00 96.06 92 TRP A N 1
ATOM 732 C CA . TRP A 1 92 ? 0.626 7.051 12.526 1.00 96.06 92 TRP A CA 1
ATOM 733 C C . TRP A 1 92 ? 1.044 5.866 11.668 1.00 96.06 92 TRP A C 1
ATOM 735 O O . TRP A 1 92 ? 2.058 5.953 10.992 1.00 96.06 92 TRP A O 1
ATOM 745 N N . PHE A 1 93 ? 0.257 4.791 11.675 1.00 91.31 93 PHE A N 1
ATOM 746 C CA . PHE A 1 93 ? 0.486 3.624 10.831 1.00 91.31 93 PHE A CA 1
ATOM 747 C C . PHE A 1 93 ? -0.832 3.156 10.226 1.00 91.31 93 PHE A C 1
ATOM 749 O O . PHE A 1 93 ? -1.873 3.222 10.888 1.00 91.31 93 PHE A O 1
ATOM 756 N N . LEU A 1 94 ? -0.783 2.661 8.992 1.00 88.44 94 LEU A N 1
ATOM 757 C CA . LEU A 1 94 ? -1.910 2.059 8.291 1.00 88.44 94 LEU A CA 1
ATOM 758 C C . LEU A 1 94 ? -1.444 0.827 7.513 1.00 88.44 94 LEU A C 1
ATOM 760 O O . LEU A 1 94 ? -0.582 0.920 6.646 1.00 88.44 94 LEU A O 1
ATOM 764 N N . TYR A 1 95 ? -2.093 -0.306 7.742 1.00 85.50 95 TYR A N 1
ATOM 765 C CA . TYR A 1 95 ? -1.808 -1.561 7.057 1.00 85.50 95 TYR A CA 1
ATOM 766 C C . TYR A 1 95 ? -3.058 -2.092 6.367 1.00 85.50 95 TYR A C 1
ATOM 768 O O . TYR A 1 95 ? -4.165 -1.968 6.893 1.00 85.50 95 TYR A O 1
ATOM 776 N N . LEU A 1 96 ? -2.864 -2.721 5.209 1.00 81.88 96 LEU A N 1
ATOM 777 C CA . LEU A 1 96 ? -3.878 -3.499 4.504 1.00 81.88 96 LEU A CA 1
ATOM 778 C C . LEU A 1 96 ? -3.406 -4.952 4.452 1.00 81.88 96 LEU A C 1
ATOM 780 O O . LEU A 1 96 ? -2.342 -5.233 3.909 1.00 81.88 96 LEU A O 1
ATOM 784 N N . ALA A 1 97 ? -4.203 -5.864 4.994 1.00 79.50 97 ALA A N 1
ATOM 785 C CA . ALA A 1 97 ? -3.861 -7.274 5.111 1.00 79.50 97 ALA A CA 1
ATOM 786 C C . ALA A 1 97 ? -4.974 -8.171 4.556 1.00 79.50 97 ALA A C 1
ATOM 788 O O . ALA A 1 97 ? -6.160 -7.854 4.653 1.00 79.50 97 ALA A O 1
ATOM 789 N N . THR A 1 98 ? -4.587 -9.310 3.993 1.00 77.75 98 THR A N 1
ATOM 790 C CA . THR A 1 98 ? -5.493 -10.430 3.701 1.00 77.75 98 THR A CA 1
ATOM 791 C C . THR A 1 98 ? -5.691 -11.295 4.951 1.00 77.75 98 THR A C 1
ATOM 793 O O . THR A 1 98 ? -4.928 -11.187 5.914 1.00 77.75 98 THR A O 1
ATOM 796 N N . ASP A 1 99 ? -6.668 -12.205 4.934 1.00 76.44 99 ASP A N 1
ATOM 797 C CA . ASP A 1 99 ? -6.859 -13.201 6.004 1.00 76.44 99 ASP A CA 1
ATOM 798 C C . ASP A 1 99 ? -5.576 -14.008 6.304 1.00 76.44 99 ASP A C 1
ATOM 800 O O . ASP A 1 99 ? -5.261 -14.302 7.460 1.00 76.44 99 ASP A O 1
ATOM 804 N N . GLU A 1 100 ? -4.812 -14.359 5.265 1.00 70.75 100 GLU A N 1
ATOM 805 C CA . GLU A 1 100 ? -3.547 -15.092 5.387 1.00 70.75 100 GLU A CA 1
ATOM 806 C C . GLU A 1 100 ? -2.480 -14.256 6.104 1.00 70.75 100 GLU A C 1
ATOM 808 O O . GLU A 1 100 ? -1.897 -14.709 7.089 1.00 70.75 100 GLU A O 1
ATOM 813 N N . MET A 1 101 ? -2.306 -12.995 5.701 1.00 69.62 101 MET A N 1
ATOM 814 C CA . MET A 1 101 ? -1.389 -12.055 6.357 1.00 69.62 101 MET A CA 1
ATOM 815 C C . MET A 1 101 ? -1.752 -11.828 7.830 1.00 69.62 101 MET A C 1
ATOM 817 O O . MET A 1 101 ? -0.870 -11.735 8.692 1.00 69.62 101 MET A O 1
ATOM 821 N N . VAL A 1 102 ? -3.054 -11.788 8.141 1.00 72.75 102 VAL A N 1
ATOM 822 C CA . VAL A 1 102 ? -3.552 -11.722 9.521 1.00 72.75 102 VAL A CA 1
ATOM 823 C C . VAL A 1 102 ? -3.166 -12.975 10.307 1.00 72.75 102 VAL A C 1
ATOM 825 O O . VAL A 1 102 ? -2.665 -12.872 11.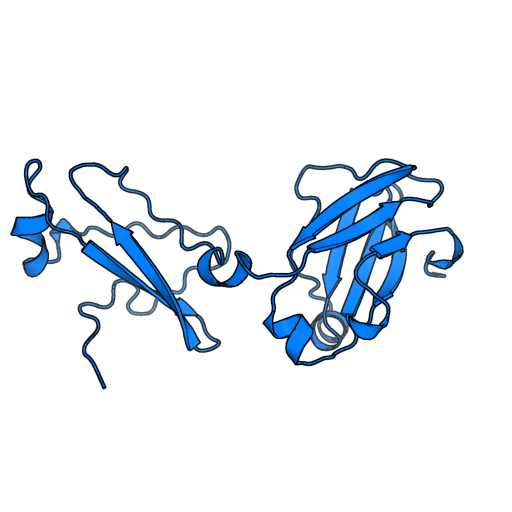431 1.00 72.75 102 VAL A O 1
ATOM 828 N N . HIS A 1 103 ? -3.348 -14.158 9.716 1.00 70.88 103 HIS A N 1
ATOM 829 C CA . HIS A 1 103 ? -2.988 -15.435 10.333 1.00 70.88 103 HIS A CA 1
ATOM 830 C C . HIS A 1 103 ? -1.486 -15.542 10.632 1.00 70.88 103 HIS A C 1
ATOM 832 O O . HIS A 1 103 ? -1.093 -15.994 11.712 1.00 70.88 103 HIS A O 1
ATOM 838 N N . GLU A 1 104 ? -0.654 -15.091 9.697 1.00 65.62 104 GLU A N 1
ATOM 839 C CA . GLU A 1 104 ? 0.807 -15.130 9.795 1.00 65.62 104 GLU A CA 1
ATOM 840 C C . GLU A 1 104 ? 1.397 -13.999 10.645 1.00 65.62 104 GLU A C 1
ATOM 842 O O . GLU A 1 104 ? 2.575 -14.047 11.003 1.00 65.62 104 GLU A O 1
ATOM 847 N N . LYS A 1 105 ? 0.575 -13.010 11.024 1.00 74.50 105 LYS A N 1
ATOM 848 C CA . LYS A 1 105 ? 0.992 -11.785 11.728 1.00 74.50 105 LYS A CA 1
ATOM 849 C C . LYS A 1 105 ? 2.062 -11.002 10.966 1.00 74.50 105 LYS A C 1
ATOM 851 O O . LYS A 1 105 ? 2.986 -10.455 11.567 1.00 74.50 105 LYS A O 1
ATOM 856 N N . ASN A 1 106 ? 1.923 -10.957 9.648 1.00 73.50 106 ASN A N 1
ATOM 857 C CA . ASN A 1 106 ? 2.806 -10.224 8.757 1.00 73.50 106 ASN A CA 1
ATOM 858 C C . ASN A 1 106 ? 1.964 -9.303 7.870 1.00 73.50 106 ASN A C 1
ATOM 860 O O . ASN A 1 106 ? 1.498 -9.704 6.809 1.00 73.50 106 ASN A O 1
ATOM 864 N N . PHE A 1 107 ? 1.730 -8.073 8.332 1.00 64.88 107 PHE A N 1
ATOM 865 C CA . PHE A 1 107 ? 0.824 -7.128 7.666 1.00 64.88 107 PHE A CA 1
ATOM 866 C C . PHE A 1 107 ? 1.484 -6.352 6.517 1.00 64.88 107 PHE A C 1
ATOM 868 O O . PHE A 1 107 ? 0.843 -5.506 5.901 1.00 64.88 107 PHE A O 1
ATOM 875 N N . GLY A 1 108 ? 2.749 -6.650 6.212 1.00 67.75 108 GLY A N 1
ATOM 876 C CA . GLY A 1 108 ? 3.523 -5.925 5.215 1.00 67.75 108 GLY A CA 1
ATOM 877 C C . GLY A 1 108 ? 3.934 -4.531 5.690 1.00 67.75 108 GLY A C 1
ATOM 878 O O . GLY A 1 108 ? 4.154 -4.294 6.880 1.00 67.75 108 GLY A O 1
ATOM 879 N N . ASN A 1 109 ? 4.074 -3.619 4.731 1.00 71.12 109 ASN A N 1
ATOM 880 C CA . ASN A 1 109 ? 4.590 -2.276 4.966 1.00 71.12 109 ASN A CA 1
ATOM 881 C C . ASN A 1 109 ? 3.482 -1.293 5.353 1.00 71.12 109 ASN A C 1
ATOM 883 O O . ASN A 1 109 ? 2.339 -1.409 4.911 1.00 71.12 109 ASN A O 1
ATOM 887 N N . ASP A 1 110 ? 3.860 -0.285 6.134 1.00 77.19 110 ASP A N 1
ATOM 888 C CA . ASP A 1 110 ? 2.990 0.846 6.430 1.00 77.19 110 ASP A CA 1
ATOM 889 C C . ASP A 1 110 ? 2.693 1.654 5.155 1.00 77.19 110 ASP A C 1
ATOM 891 O O . ASP A 1 110 ? 3.596 2.114 4.448 1.00 77.19 110 ASP A O 1
ATOM 895 N N . LEU A 1 111 ? 1.404 1.836 4.875 1.00 77.62 111 LEU A N 1
ATOM 896 C CA . LEU 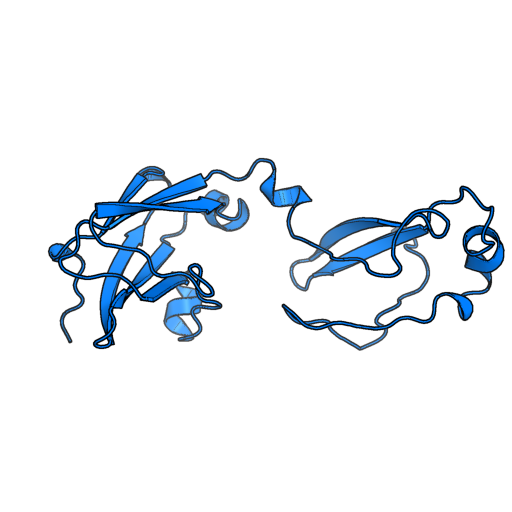A 1 111 ? 0.898 2.580 3.729 1.00 77.62 111 LEU A CA 1
ATOM 897 C C . LEU A 1 111 ? 1.102 4.092 3.871 1.00 77.62 111 LEU A C 1
ATOM 899 O O . LEU A 1 111 ? 1.154 4.782 2.850 1.00 77.62 111 LEU A O 1
ATOM 903 N N . LEU A 1 112 ? 1.233 4.616 5.097 1.00 75.69 112 LEU A N 1
ATOM 904 C CA . LEU A 1 112 ? 1.507 6.039 5.331 1.00 75.69 112 LEU A CA 1
ATOM 905 C C . LEU A 1 112 ? 2.979 6.399 5.094 1.00 75.69 112 LEU A C 1
ATOM 907 O O . LEU A 1 112 ? 3.278 7.557 4.786 1.00 75.69 112 LEU A O 1
ATOM 911 N N . ARG A 1 113 ? 3.881 5.410 5.147 1.00 80.44 113 ARG A N 1
ATOM 912 C CA . ARG A 1 113 ? 5.338 5.570 5.017 1.00 80.44 113 ARG A CA 1
ATOM 913 C C . ARG A 1 113 ? 5.892 6.491 6.112 1.00 80.44 113 ARG A C 1
ATOM 915 O O . ARG A 1 113 ? 5.962 6.101 7.265 1.00 80.44 113 ARG A O 1
ATOM 922 N N . ASP A 1 114 ? 6.274 7.715 5.748 1.00 78.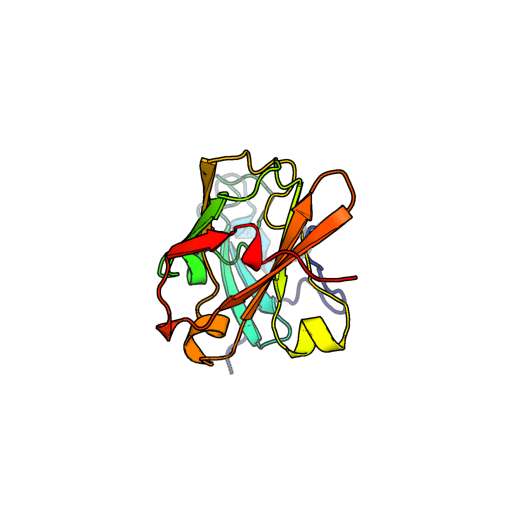88 114 ASP A N 1
ATOM 923 C CA . ASP A 1 114 ? 6.747 8.748 6.680 1.00 78.88 114 ASP A CA 1
ATOM 924 C C . ASP A 1 114 ? 5.641 9.767 7.033 1.00 78.88 114 ASP A C 1
ATOM 926 O O . ASP A 1 114 ? 5.895 10.778 7.694 1.00 78.88 114 ASP A O 1
ATOM 930 N N . GLY A 1 115 ? 4.426 9.563 6.517 1.00 80.75 115 GLY A N 1
ATOM 931 C CA . GLY A 1 115 ? 3.282 10.444 6.711 1.00 80.75 115 GLY A CA 1
ATOM 932 C C . GLY A 1 115 ? 2.532 10.176 8.013 1.00 80.75 115 GLY A C 1
ATOM 933 O O . GLY A 1 115 ? 2.607 9.102 8.594 1.00 80.75 115 GLY A O 1
ATOM 934 N N . ILE A 1 116 ? 1.752 11.167 8.441 1.00 91.19 116 ILE A N 1
ATOM 935 C CA . ILE A 1 116 ? 0.767 11.031 9.516 1.00 91.19 116 ILE A CA 1
ATOM 936 C C . ILE A 1 116 ? -0.592 11.342 8.902 1.00 91.19 116 ILE A C 1
ATOM 938 O O . ILE A 1 116 ? -0.743 12.341 8.198 1.00 91.19 116 ILE A O 1
ATOM 942 N N . TRP A 1 117 ? -1.574 10.484 9.150 1.00 94.19 117 TRP A N 1
ATOM 943 C CA . TRP A 1 117 ? -2.933 10.681 8.675 1.00 94.19 117 TRP A CA 1
ATOM 944 C C . TRP A 1 117 ? -3.748 11.449 9.720 1.00 94.19 117 TRP A C 1
ATOM 946 O O . TRP A 1 117 ? -4.271 10.881 10.685 1.00 94.19 117 TRP A O 1
ATOM 956 N N . GLU A 1 118 ? -3.825 12.766 9.532 1.00 96.25 118 GLU A N 1
ATOM 957 C CA . GLU A 1 118 ? -4.430 13.689 10.492 1.00 96.25 118 GLU A CA 1
ATOM 958 C C . GLU A 1 118 ? -5.948 13.491 10.643 1.00 96.25 118 GLU A C 1
ATOM 960 O O . GLU A 1 118 ? -6.658 13.012 9.747 1.00 96.25 118 GLU A O 1
ATOM 965 N N . MET A 1 119 ? -6.472 13.874 11.808 1.00 96.06 119 MET A N 1
ATOM 966 C CA . MET A 1 119 ? -7.911 13.890 12.063 1.00 96.06 119 MET A CA 1
ATOM 967 C C . MET A 1 119 ? -8.664 14.724 11.023 1.00 96.06 119 MET A C 1
ATOM 969 O O . MET A 1 119 ? -8.307 15.859 10.715 1.00 96.06 119 MET A O 1
ATOM 973 N N . LYS A 1 120 ? -9.813 14.202 10.587 1.00 96.06 120 LYS A N 1
ATOM 974 C CA . LYS A 1 120 ? -10.711 14.814 9.596 1.00 96.06 120 LYS A CA 1
ATOM 975 C C . LYS A 1 120 ? -10.083 14.984 8.211 1.00 96.06 120 LYS A C 1
ATOM 977 O O . LYS A 1 120 ? -10.602 15.756 7.403 1.00 96.06 120 LYS A O 1
ATOM 982 N N . GLU A 1 121 ? -9.026 14.236 7.911 1.00 95.62 121 GLU A N 1
ATOM 983 C CA . GLU A 1 121 ? -8.434 14.183 6.579 1.00 95.62 121 GLU A CA 1
ATOM 984 C C . GLU A 1 121 ? -8.753 12.882 5.845 1.00 95.62 121 GLU A C 1
ATOM 986 O O . GLU A 1 121 ? -9.074 11.845 6.436 1.00 95.62 121 GLU A O 1
ATOM 991 N N . ALA A 1 122 ? -8.658 12.950 4.518 1.00 93.81 122 ALA A N 1
ATOM 992 C CA . ALA A 1 122 ? -8.765 11.790 3.654 1.00 93.81 122 ALA A CA 1
ATOM 993 C C . ALA A 1 122 ? -7.374 11.325 3.211 1.00 93.81 122 ALA A C 1
ATOM 995 O O . ALA A 1 122 ? -6.569 12.129 2.745 1.00 93.81 122 ALA A O 1
ATOM 996 N N . PHE A 1 123 ? -7.134 10.021 3.286 1.00 89.00 123 PHE A N 1
ATOM 997 C CA . PHE A 1 123 ? -5.984 9.353 2.688 1.00 89.00 123 PHE A CA 1
ATOM 998 C C . PHE A 1 123 ? -6.466 8.503 1.510 1.00 89.00 123 PHE A C 1
ATOM 1000 O O . PHE A 1 123 ? -7.568 7.958 1.536 1.00 89.00 123 PHE A O 1
ATOM 1007 N N . THR A 1 124 ? -5.701 8.426 0.424 1.00 84.62 124 THR A N 1
ATOM 1008 C CA . THR A 1 124 ? -6.092 7.647 -0.760 1.00 84.62 124 THR A CA 1
ATOM 1009 C C . THR A 1 124 ? -4.887 6.940 -1.344 1.00 84.62 124 THR A C 1
ATOM 1011 O O . THR A 1 124 ? -3.833 7.548 -1.521 1.00 84.62 124 THR A O 1
ATOM 1014 N N . PHE A 1 125 ? -5.069 5.668 -1.681 1.00 76.62 125 PHE A N 1
ATOM 1015 C CA . PHE A 1 125 ? -4.052 4.837 -2.312 1.00 76.62 125 PHE A CA 1
ATOM 1016 C C . PHE A 1 125 ? -4.699 3.874 -3.314 1.00 76.62 125 PHE A C 1
ATOM 1018 O O . PHE A 1 125 ? -5.907 3.631 -3.280 1.00 76.62 125 PHE A O 1
ATOM 1025 N N . LYS A 1 126 ? -3.894 3.350 -4.241 1.00 77.75 126 LYS A N 1
ATOM 1026 C CA . LYS A 1 126 ? -4.347 2.367 -5.232 1.00 77.75 126 LYS A CA 1
ATOM 1027 C C . LYS A 1 126 ? -4.306 0.962 -4.643 1.00 77.75 126 LYS A C 1
ATOM 1029 O O . LYS A 1 126 ? -3.328 0.607 -3.988 1.00 77.75 126 LYS A O 1
ATOM 1034 N N . VAL A 1 127 ? -5.337 0.164 -4.909 1.00 71.38 127 VAL A N 1
ATOM 1035 C CA . VAL A 1 127 ? -5.412 -1.235 -4.463 1.00 71.38 127 VAL A CA 1
ATOM 1036 C C . VAL A 1 127 ? -5.085 -2.158 -5.631 1.00 71.38 127 VAL A C 1
ATOM 1038 O O . VAL A 1 127 ? -5.580 -1.961 -6.737 1.00 71.38 127 VAL A O 1
ATOM 1041 N N . SER A 1 128 ? -4.254 -3.173 -5.390 1.00 70.88 128 SER A N 1
ATOM 1042 C CA . SER A 1 128 ? -3.897 -4.159 -6.414 1.00 70.88 128 SER A CA 1
ATOM 1043 C C . SER A 1 128 ? -5.149 -4.848 -6.988 1.00 70.88 128 SER A C 1
ATOM 1045 O O . SER A 1 128 ? -5.952 -5.359 -6.202 1.00 70.88 128 SER A O 1
ATOM 1047 N N . PRO A 1 129 ? -5.307 -4.938 -8.325 1.00 67.31 129 PRO A N 1
ATOM 1048 C CA . PRO A 1 129 ? -6.432 -5.638 -8.949 1.00 67.31 129 PRO A CA 1
ATOM 1049 C C . PRO A 1 129 ? -6.581 -7.096 -8.495 1.00 67.31 129 PRO A C 1
ATOM 1051 O O . PRO A 1 129 ? -7.701 -7.571 -8.348 1.00 67.31 129 PRO A O 1
ATOM 1054 N N . ALA A 1 130 ? -5.477 -7.784 -8.187 1.00 67.44 130 ALA A N 1
ATOM 1055 C CA . ALA A 1 130 ? -5.511 -9.168 -7.708 1.00 67.44 130 ALA A CA 1
ATOM 1056 C C . ALA A 1 130 ? -6.297 -9.315 -6.390 1.00 67.44 130 ALA A C 1
ATOM 1058 O O . ALA A 1 130 ? -7.079 -10.246 -6.227 1.00 67.44 130 ALA A O 1
ATOM 1059 N N . LEU A 1 131 ? -6.167 -8.346 -5.474 1.00 67.12 131 LEU A N 1
ATOM 1060 C CA . LEU A 1 131 ? -6.925 -8.350 -4.217 1.00 67.12 131 LEU A CA 1
ATOM 1061 C C . LEU A 1 131 ? -8.427 -8.131 -4.451 1.00 67.12 131 LEU A C 1
ATOM 1063 O O . LEU A 1 131 ? -9.254 -8.600 -3.670 1.00 67.12 131 LEU A O 1
ATOM 1067 N N . VAL A 1 132 ? -8.768 -7.414 -5.524 1.00 71.62 132 VAL A N 1
ATOM 1068 C CA . VAL A 1 132 ? -10.140 -7.053 -5.892 1.00 71.62 132 VAL A CA 1
ATOM 1069 C C . VAL A 1 132 ? -10.852 -8.211 -6.589 1.00 71.62 132 VAL A C 1
ATOM 1071 O O . VAL A 1 132 ? -11.997 -8.516 -6.254 1.00 71.62 132 VAL A O 1
ATOM 1074 N N . GLU A 1 133 ? -10.183 -8.867 -7.541 1.00 65.06 133 GLU A N 1
ATOM 1075 C CA . GLU A 1 133 ? -10.740 -9.976 -8.329 1.00 65.06 133 GLU A CA 1
ATOM 1076 C C . GLU A 1 133 ? -11.081 -11.200 -7.470 1.00 65.06 133 GLU A C 1
ATOM 1078 O O . GLU A 1 133 ? -12.096 -11.858 -7.714 1.00 65.06 133 GLU A O 1
ATOM 1083 N N . ASP A 1 134 ? -10.298 -11.453 -6.421 1.00 64.44 134 ASP A N 1
ATOM 1084 C CA . ASP A 1 134 ? -10.527 -12.569 -5.498 1.00 64.44 134 ASP A CA 1
ATOM 1085 C C . ASP A 1 134 ? -11.748 -12.364 -4.586 1.00 64.44 134 ASP A C 1
ATOM 1087 O O . ASP A 1 134 ? -12.214 -13.310 -3.944 1.00 64.44 134 ASP A O 1
ATOM 1091 N N . ASN A 1 135 ? -12.301 -11.144 -4.541 1.00 69.00 135 ASN A N 1
ATOM 1092 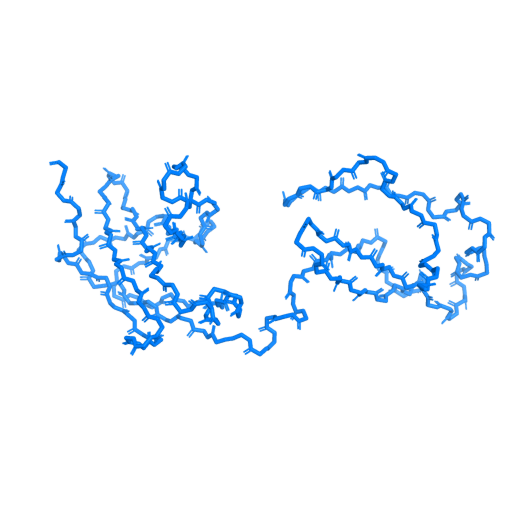C CA . ASN A 1 135 ? -13.464 -10.770 -3.730 1.00 69.00 135 ASN A CA 1
ATOM 1093 C C . ASN A 1 135 ? -13.338 -11.225 -2.258 1.00 69.00 135 ASN A C 1
ATOM 1095 O O . ASN A 1 135 ? -14.323 -11.603 -1.610 1.00 69.00 135 ASN A O 1
ATOM 1099 N N . GLN A 1 136 ? -12.102 -11.217 -1.756 1.00 76.25 136 GLN A N 1
ATOM 1100 C CA . GLN A 1 136 ? -11.759 -11.566 -0.385 1.00 76.25 136 GLN A CA 1
ATOM 1101 C C . GLN A 1 136 ? -12.130 -10.437 0.582 1.00 76.25 136 GLN A C 1
ATOM 1103 O O . GLN A 1 136 ? -12.345 -9.290 0.180 1.00 76.25 136 GLN A O 1
ATOM 1108 N N . VAL A 1 137 ? -12.219 -10.769 1.870 1.00 86.62 137 VAL A N 1
ATOM 1109 C CA . VAL A 1 137 ? -12.305 -9.754 2.922 1.00 86.62 137 VAL A CA 1
ATOM 1110 C C . VAL A 1 137 ? -10.892 -9.263 3.200 1.00 86.62 137 VAL A C 1
ATOM 1112 O O . VAL A 1 137 ? -9.984 -10.060 3.416 1.00 86.62 137 VAL A O 1
ATOM 1115 N N . LEU A 1 138 ? -10.707 -7.950 3.158 1.00 86.31 138 LEU A N 1
ATOM 1116 C CA . LEU A 1 138 ? -9.447 -7.305 3.491 1.00 86.31 138 LEU A CA 1
ATOM 1117 C C . LEU A 1 138 ? -9.561 -6.626 4.852 1.00 86.31 138 LEU A C 1
ATOM 1119 O O . LEU A 1 138 ? -10.632 -6.175 5.255 1.00 86.31 138 LEU A O 1
ATOM 1123 N N . HIS A 1 139 ? -8.441 -6.537 5.553 1.00 89.38 139 HIS A N 1
ATOM 1124 C CA . HIS A 1 139 ? -8.355 -6.006 6.901 1.00 89.38 139 HIS A CA 1
ATOM 1125 C C . HIS A 1 139 ? -7.499 -4.746 6.887 1.00 89.38 139 HIS A C 1
ATOM 1127 O O . HIS A 1 139 ? -6.327 -4.789 6.519 1.00 89.38 139 HIS A O 1
ATOM 1133 N N . LEU A 1 140 ? -8.091 -3.623 7.283 1.00 93.12 140 LEU A N 1
ATOM 1134 C CA . LEU A 1 140 ? -7.387 -2.367 7.486 1.00 93.12 140 LEU A CA 1
ATOM 1135 C C . LEU A 1 140 ? -7.108 -2.190 8.977 1.00 93.12 140 LEU A C 1
ATOM 1137 O O . LEU A 1 140 ? -8.048 -2.146 9.774 1.00 93.12 140 LEU A O 1
ATOM 1141 N N . TYR A 1 141 ? -5.832 -2.065 9.328 1.00 93.12 141 TYR A N 1
ATOM 1142 C CA . TYR A 1 141 ? -5.372 -1.797 10.689 1.00 93.12 141 TYR A CA 1
ATOM 1143 C C . TYR A 1 141 ? -4.707 -0.430 10.728 1.00 93.12 141 TYR A C 1
ATOM 1145 O O . TYR A 1 141 ? -3.737 -0.204 10.009 1.00 93.12 141 TYR A O 1
ATOM 1153 N N . ALA A 1 142 ? -5.217 0.472 11.557 1.00 95.94 142 ALA A N 1
ATOM 1154 C CA . ALA A 1 142 ? -4.617 1.777 11.781 1.00 95.94 142 ALA A CA 1
ATOM 1155 C C . ALA A 1 142 ? -4.226 1.943 13.247 1.00 95.94 142 ALA A C 1
ATOM 1157 O O . ALA A 1 142 ? -4.949 1.492 14.131 1.00 95.94 142 ALA A O 1
ATOM 1158 N N . TYR A 1 143 ? -3.108 2.612 13.506 1.00 96.38 143 TYR A N 1
ATOM 1159 C CA . TYR A 1 143 ? -2.598 2.811 14.862 1.00 96.38 143 TYR A CA 1
ATOM 1160 C C . TYR A 1 143 ? -2.374 4.291 15.139 1.00 96.38 143 TYR A C 1
ATOM 1162 O O . TYR A 1 143 ? -1.839 5.006 14.291 1.00 96.38 143 TYR A O 1
ATOM 1170 N N . ASP A 1 144 ? -2.772 4.752 16.323 1.00 96.38 144 ASP A N 1
ATOM 1171 C CA . ASP A 1 144 ? -2.413 6.086 16.808 1.00 96.38 144 ASP A CA 1
ATOM 1172 C C . ASP A 1 144 ? -1.062 6.088 17.548 1.00 96.38 144 ASP A C 1
ATOM 1174 O O . ASP A 1 144 ? -0.411 5.060 17.728 1.00 96.38 144 ASP A O 1
ATOM 1178 N N . TYR A 1 145 ? -0.633 7.266 18.006 1.00 94.88 145 TYR A N 1
ATOM 1179 C CA . TYR A 1 145 ? 0.644 7.448 18.710 1.00 94.88 145 TYR A CA 1
ATOM 1180 C C . TYR A 1 145 ? 0.749 6.728 20.073 1.00 94.88 145 TYR A C 1
ATOM 1182 O O . TYR A 1 145 ? 1.824 6.720 20.678 1.00 94.88 145 TYR A O 1
ATOM 1190 N N . LEU A 1 146 ? -0.363 6.208 20.604 1.00 95.50 146 LEU A N 1
ATOM 1191 C CA . LEU A 1 146 ? -0.433 5.443 21.853 1.00 95.50 146 LEU A CA 1
ATOM 1192 C C . LEU A 1 146 ? -0.556 3.936 21.599 1.00 95.50 146 LEU A C 1
ATOM 1194 O O . LEU A 1 146 ? -0.843 3.198 22.543 1.00 95.50 146 LEU A O 1
ATOM 1198 N N . ASP A 1 147 ? -0.363 3.494 20.356 1.00 93.81 147 ASP A N 1
ATOM 1199 C CA . ASP A 1 147 ? -0.564 2.117 19.907 1.00 93.81 147 ASP A CA 1
ATOM 1200 C C . ASP A 1 147 ? -2.019 1.633 20.071 1.00 93.81 147 ASP A C 1
ATOM 1202 O O . ASP A 1 147 ? -2.273 0.427 20.165 1.00 93.81 147 ASP A O 1
ATOM 1206 N N . ASN A 1 148 ? -3.003 2.545 20.105 1.00 95.56 148 ASN A N 1
ATOM 1207 C CA . ASN A 1 148 ? -4.399 2.125 20.007 1.00 95.56 148 ASN A CA 1
ATOM 1208 C C . ASN A 1 148 ? -4.679 1.681 18.572 1.00 95.56 148 ASN A C 1
ATOM 1210 O O . ASN A 1 148 ? -4.490 2.449 17.628 1.00 95.56 148 ASN A O 1
ATOM 1214 N N . GLU A 1 149 ? -5.155 0.450 18.430 1.00 96.12 149 GLU A N 1
ATOM 1215 C CA . GLU A 1 149 ? -5.499 -0.144 17.146 1.00 96.12 149 GLU A CA 1
ATOM 1216 C C . GLU A 1 149 ? -6.950 0.162 16.775 1.00 96.12 149 GLU A C 1
ATOM 1218 O O . GLU A 1 149 ? -7.869 -0.052 17.566 1.00 96.12 149 GLU A O 1
ATOM 1223 N N . TYR A 1 150 ? -7.150 0.593 15.538 1.00 96.75 150 TYR A N 1
ATOM 1224 C CA . TYR A 1 150 ? -8.439 0.656 14.879 1.00 96.75 150 TYR A CA 1
ATOM 1225 C C . TYR A 1 150 ? -8.459 -0.394 13.768 1.00 96.75 150 TYR A C 1
ATOM 1227 O O . TYR A 1 150 ? -7.599 -0.375 12.885 1.00 96.75 150 TYR A O 1
ATOM 1235 N N . HIS A 1 151 ? -9.437 -1.296 13.787 1.00 96.62 151 HIS A N 1
ATOM 1236 C CA . HIS A 1 151 ? -9.585 -2.378 12.818 1.00 96.62 151 HIS A CA 1
ATOM 1237 C C . HIS A 1 151 ? -10.897 -2.243 12.047 1.00 96.62 151 HIS A C 1
ATOM 1239 O O . HIS A 1 151 ? -11.973 -2.084 12.623 1.00 96.62 151 HIS A O 1
ATOM 1245 N N . LYS A 1 152 ? -10.808 -2.350 10.720 1.00 94.88 152 LYS A N 1
ATOM 1246 C CA . LYS A 1 152 ? -11.969 -2.415 9.835 1.00 94.88 152 LYS A CA 1
ATOM 1247 C C . LYS A 1 152 ? -11.815 -3.538 8.817 1.00 94.88 152 LYS A C 1
ATOM 1249 O O . LYS A 1 152 ? -10.804 -3.630 8.127 1.00 94.88 152 LYS A O 1
ATOM 1254 N N . GLU A 1 153 ? -12.850 -4.357 8.686 1.00 94.88 153 GLU A N 1
ATOM 1255 C CA . GLU A 1 153 ? -12.998 -5.273 7.555 1.00 94.88 153 GLU A CA 1
ATOM 1256 C C . GLU A 1 153 ? -13.585 -4.530 6.353 1.00 94.88 153 GLU A C 1
ATOM 1258 O O . GLU A 1 153 ? -14.527 -3.743 6.485 1.00 94.88 153 GLU A O 1
ATOM 1263 N N . TRP A 1 154 ? -13.047 -4.800 5.171 1.00 92.88 154 TRP A N 1
ATOM 1264 C CA . TRP A 1 154 ? -13.489 -4.214 3.918 1.00 92.88 154 TRP A CA 1
ATOM 1265 C C . TRP A 1 154 ? -13.712 -5.299 2.873 1.00 92.88 154 TRP A C 1
ATOM 1267 O O . TRP A 1 154 ? -12.814 -6.079 2.557 1.00 92.88 154 TRP A O 1
ATOM 1277 N N . LYS A 1 155 ? -14.914 -5.320 2.297 1.00 91.06 155 LYS A N 1
ATOM 1278 C CA . LYS A 1 155 ? -15.177 -6.012 1.035 1.00 91.06 155 LYS A CA 1
ATOM 1279 C C . LYS A 1 155 ? -15.288 -4.970 -0.056 1.00 91.06 155 LYS A C 1
ATOM 1281 O O . LYS A 1 155 ? -15.956 -3.958 0.129 1.00 91.06 155 LYS A O 1
ATOM 1286 N N . VAL A 1 156 ? -14.749 -5.264 -1.234 1.00 84.06 156 VAL A N 1
ATOM 1287 C CA . VAL A 1 156 ? -14.867 -4.381 -2.409 1.00 84.06 156 VAL A CA 1
ATOM 1288 C C . VAL A 1 156 ? -16.329 -3.995 -2.679 1.00 84.06 156 VAL A C 1
ATOM 1290 O O . VAL A 1 156 ? -16.626 -2.851 -3.018 1.00 84.06 156 VAL A O 1
ATOM 1293 N N . SER A 1 157 ? -17.268 -4.923 -2.456 1.00 87.25 157 SER A N 1
ATOM 1294 C CA . SER A 1 157 ? -18.709 -4.678 -2.600 1.00 87.25 157 SER A CA 1
ATOM 1295 C C . SER A 1 157 ? -19.272 -3.586 -1.685 1.00 87.25 157 SER A C 1
ATOM 1297 O O . SER A 1 157 ? -20.346 -3.059 -1.973 1.00 87.25 157 SER A O 1
ATOM 1299 N N . ASP A 1 158 ? -18.579 -3.257 -0.595 1.00 89.06 158 ASP A N 1
ATOM 1300 C CA . ASP A 1 158 ? -18.983 -2.231 0.372 1.00 89.06 158 ASP A CA 1
ATOM 1301 C C . ASP A 1 158 ? -18.645 -0.815 -0.129 1.00 89.06 158 ASP A C 1
ATOM 1303 O O . ASP A 1 158 ? -19.129 0.177 0.419 1.00 89.06 158 ASP A O 1
ATOM 1307 N N . GLY A 1 159 ? -17.877 -0.722 -1.220 1.00 92.12 159 GLY A N 1
ATOM 1308 C CA . GLY A 1 159 ? -17.508 0.514 -1.896 1.00 92.12 159 GLY A CA 1
ATOM 1309 C C . GLY A 1 159 ? -16.061 0.936 -1.649 1.00 92.12 159 GLY A C 1
ATOM 1310 O O . GLY A 1 159 ? -15.345 0.372 -0.828 1.00 92.12 159 GLY A O 1
ATOM 1311 N N . TRP A 1 160 ? -15.645 1.970 -2.377 1.00 93.69 160 TRP A N 1
ATOM 1312 C CA . TRP A 1 160 ? -14.266 2.479 -2.428 1.00 93.69 160 TRP A CA 1
ATOM 1313 C C . TRP A 1 160 ? -14.033 3.716 -1.559 1.00 93.69 160 TRP A C 1
ATOM 1315 O O . TRP A 1 160 ? -13.069 4.463 -1.730 1.00 93.69 160 TRP A O 1
ATOM 1325 N N . THR A 1 161 ? -14.946 3.975 -0.629 1.00 96.31 161 THR A N 1
ATOM 1326 C CA . THR A 1 161 ? -14.826 5.071 0.326 1.00 96.31 161 THR A CA 1
ATOM 1327 C C . THR A 1 161 ? -15.234 4.578 1.698 1.00 96.31 161 THR A C 1
ATOM 1329 O O . THR A 1 161 ? -16.384 4.188 1.897 1.00 96.31 161 THR A O 1
ATOM 1332 N N . LEU A 1 162 ? -14.296 4.607 2.640 1.00 96.06 162 LEU A N 1
ATOM 1333 C CA . LEU A 1 162 ? -14.496 4.137 4.007 1.00 96.06 162 LEU A CA 1
ATOM 1334 C C . LEU A 1 162 ? -14.199 5.252 5.004 1.00 96.06 162 LEU A C 1
ATOM 1336 O O . LEU A 1 162 ? -13.445 6.185 4.732 1.00 96.06 162 LEU A O 1
ATOM 1340 N N . THR A 1 163 ? -14.771 5.133 6.196 1.00 97.25 163 THR A N 1
ATOM 1341 C CA . THR A 1 163 ? -14.526 6.058 7.303 1.00 97.25 163 THR A CA 1
ATOM 1342 C C . THR A 1 163 ? -14.097 5.280 8.532 1.00 97.25 163 THR A C 1
ATOM 1344 O O . THR A 1 163 ? -14.849 4.428 9.006 1.00 97.25 163 THR A O 1
ATOM 1347 N N . PHE A 1 164 ? -12.907 5.594 9.036 1.00 97.06 164 PHE A N 1
ATOM 1348 C CA . PHE A 1 164 ? -12.429 5.150 10.339 1.00 97.06 164 PHE A CA 1
ATOM 1349 C C . PHE A 1 164 ? -13.032 6.030 11.429 1.00 97.06 164 PHE A C 1
ATOM 1351 O O . PHE A 1 164 ? -12.998 7.252 11.311 1.00 97.06 164 PHE A O 1
ATOM 1358 N N . ASN A 1 165 ? -13.598 5.434 12.472 1.00 96.44 165 ASN A N 1
ATOM 1359 C CA . ASN A 1 165 ? -14.179 6.156 13.602 1.00 96.44 165 ASN A CA 1
ATOM 1360 C C . ASN A 1 165 ? -13.994 5.373 14.916 1.00 96.44 165 ASN A C 1
ATOM 1362 O O . ASN A 1 165 ? -13.306 4.358 14.960 1.00 96.44 165 ASN A O 1
ATOM 1366 N N . THR A 1 166 ? -14.579 5.856 16.012 1.00 95.19 166 THR A N 1
ATOM 1367 C CA . THR A 1 166 ? -14.424 5.239 17.341 1.00 95.19 166 THR A CA 1
ATOM 1368 C C . THR A 1 166 ? -14.977 3.822 17.452 1.00 95.19 166 THR A C 1
ATOM 1370 O O . THR A 1 166 ? -14.528 3.085 18.322 1.00 95.19 166 THR A O 1
ATOM 1373 N N . ASP A 1 167 ? -15.935 3.438 16.608 1.00 95.50 167 ASP A N 1
ATOM 1374 C CA . ASP A 1 167 ? -16.500 2.085 16.608 1.00 95.50 167 ASP A CA 1
ATOM 1375 C C . ASP A 1 167 ? -15.511 1.053 16.046 1.00 95.50 167 ASP A C 1
ATOM 1377 O O . ASP A 1 167 ? -15.668 -0.139 16.295 1.00 95.50 167 ASP A O 1
ATOM 1381 N N . ASP A 1 168 ? -14.483 1.514 15.327 1.00 96.31 168 ASP A N 1
ATOM 1382 C CA . ASP A 1 168 ? -13.414 0.673 14.786 1.00 96.31 168 ASP A CA 1
ATOM 1383 C C . ASP A 1 168 ? -12.300 0.419 15.810 1.00 96.31 168 ASP A C 1
ATOM 1385 O O . ASP A 1 168 ? -11.387 -0.348 15.534 1.00 96.31 168 ASP A O 1
ATOM 1389 N N . LEU A 1 169 ? -12.341 1.056 16.987 1.00 96.38 169 LEU A N 1
ATOM 1390 C CA . LEU A 1 169 ? -11.337 0.860 18.029 1.00 96.38 169 LEU A CA 1
ATOM 1391 C C . LEU A 1 169 ? -11.378 -0.589 18.541 1.00 96.38 169 LEU A C 1
ATOM 1393 O O . LEU A 1 169 ? -12.360 -1.015 19.160 1.00 96.38 169 LEU A O 1
ATOM 1397 N N . SER A 1 170 ? -10.289 -1.327 18.338 1.00 91.12 170 SER A N 1
ATOM 1398 C CA . SER A 1 170 ? -10.141 -2.695 18.821 1.00 91.12 170 SER A CA 1
ATOM 1399 C C . SER A 1 170 ? -10.183 -2.713 20.350 1.00 91.12 170 SER A C 1
ATOM 1401 O O . SER A 1 170 ? -9.414 -2.033 21.034 1.00 91.12 170 SER A O 1
ATOM 1403 N N . THR A 1 171 ? -11.075 -3.520 20.926 1.00 75.25 171 THR A N 1
ATOM 1404 C CA . THR A 1 171 ? -11.033 -3.805 22.364 1.00 75.25 171 THR A CA 1
ATOM 1405 C C . THR A 1 171 ? -9.848 -4.720 22.660 1.00 75.25 171 THR A C 1
ATOM 1407 O O . THR A 1 171 ? -9.856 -5.868 22.214 1.00 75.25 171 THR A O 1
ATOM 1410 N N . GLN A 1 172 ? -8.862 -4.211 23.407 1.00 55.69 172 GLN A N 1
ATOM 1411 C CA . GLN A 1 172 ? -7.762 -5.008 23.969 1.00 55.69 172 GLN A CA 1
ATOM 1412 C C . GLN A 1 172 ? -8.258 -6.114 24.911 1.00 55.69 172 GLN A C 1
ATOM 1414 O O . GLN A 1 172 ? -9.234 -5.871 25.665 1.00 55.69 172 GLN A O 1
#